Protein AF-A0A6I8LGW5-F1 (afdb_monomer)

Radius of gyration: 15.03 Å; Cα contacts (8 Å, |Δi|>4): 191; chains: 1; bounding box: 36×27×40 Å

Sequence (130 aa):
MSPRIGLLYPTRDCGEDDFAALCRRLDPAIDLGFAYVDWGPGIGRVDELDAAGKTAAVRELGAPSRLTAATEDFAPAPDVVSWACSSCSFTRGLDGAREQADALSALLGVPASSTSLAYLTALARLDLDG

pLDDT: mean 93.93, std 6.02, range [57.16, 98.69]

Nearest PDB structures (foldseek):
  3dtv-assembly5_A  TM=7.486E-01  e=1.106E-04  Bordetella bronchiseptica
  3eis-assembly1_A  TM=6.822E-01  e=1.956E-04  Bordetella bron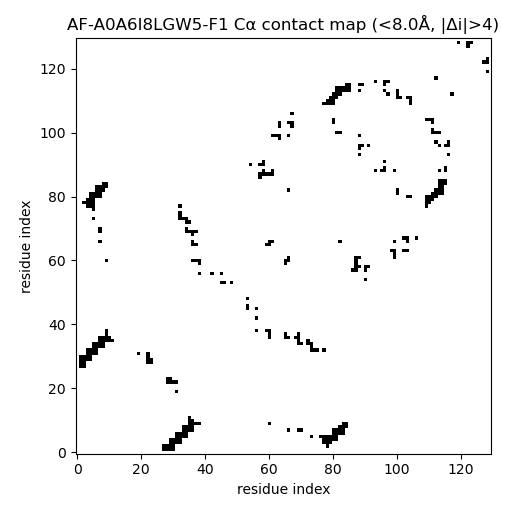chiseptica
  2vlb-assembly2_B  TM=7.354E-01  e=7.401E-04  Bordetella bronchiseptica
  3dtv-assembly5_C-4  TM=6.990E-01  e=5.391E-04  Bordetella bronchiseptica

Organism: NCBI:txid2606593

InterPro domains:
  IPR026286 Maleate isomerase/Arylmalonate decarboxylase [PTHR40267] (67-127)
  IPR053714 Isomerization and Racemization Enzyme Superfamily [G3DSA:3.40.50.12500] (3-129)

Mean predicted aligned error: 3.47 Å

Foldseek 3Di:
DAAEEEEEEADPPPCVVVVQVVQCPDVVRYHYDYFYQDLDPPCPDLVPDDPVSNLVSLLVSLDLVRLLVRLVRDVPQHQEYEYEDPSNQVSVPPVSQVVSQVSNCVNRVHGYHYPNRVVVVVCVVVVNPD

Secondary structure (DSSP, 8-state):
---EEEEEESSTTSSHHHHHHHHHTSSSPPEEEEEE----TT-S-GGGS-HHHHHHHHHHHT-HHHHHHHGGG-SSPPSEEEE--HHHHHTTHHHHHHHHHHHHHHHHSS-EEEHHHHHHHHHHHTT---

Solvent-accessible surface area (backbone atoms only — not comparable to full-atom values): 7242 Å² total; per-residue (Å²): 132,64,59,33,41,27,37,39,32,72,59,85,100,66,66,63,65,59,57,55,55,52,28,65,73,39,89,76,44,43,43,80,41,73,25,59,35,70,76,52,92,89,58,84,54,68,84,80,45,55,77,68,51,38,53,51,52,39,39,52,44,48,30,46,69,45,53,50,59,26,53,75,61,46,77,74,76,50,64,29,39,32,38,65,46,44,68,26,32,59,72,50,41,72,68,41,40,48,49,37,18,50,49,42,18,69,73,70,76,32,60,44,41,29,46,56,58,50,48,53,54,48,33,56,73,65,75,65,66,128

Structure (mmCIF, N/CA/C/O backbone):
data_AF-A0A6I8LGW5-F1
#
_entry.id   AF-A0A6I8LGW5-F1
#
loop_
_atom_site.group_PDB
_atom_site.id
_atom_site.type_symbol
_atom_site.label_atom_id
_atom_site.label_alt_id
_atom_site.label_comp_id
_atom_site.label_asym_id
_atom_site.label_entity_id
_atom_site.label_seq_id
_atom_site.pdbx_PDB_ins_code
_atom_site.Cartn_x
_atom_site.Cartn_y
_atom_site.Cartn_z
_atom_site.occupancy
_atom_site.B_iso_or_equiv
_atom_site.auth_seq_id
_atom_site.auth_comp_id
_atom_site.auth_asym_id
_atom_site.auth_atom_id
_atom_site.pdbx_PDB_model_num
ATOM 1 N N . MET A 1 1 ? -17.754 0.861 17.089 1.00 75.81 1 MET A N 1
ATOM 2 C CA . MET A 1 1 ? -17.489 0.813 15.637 1.00 75.81 1 MET A CA 1
ATOM 3 C C . MET A 1 1 ? -16.343 -0.151 15.426 1.00 75.81 1 MET A C 1
ATOM 5 O O . MET A 1 1 ? -15.447 -0.162 16.264 1.00 75.81 1 MET A O 1
ATOM 9 N N . SER A 1 2 ? -16.418 -0.989 14.395 1.00 89.12 2 SER A N 1
ATOM 10 C CA . SER A 1 2 ? -15.303 -1.858 14.016 1.00 89.12 2 SER A CA 1
ATOM 11 C C . SER A 1 2 ?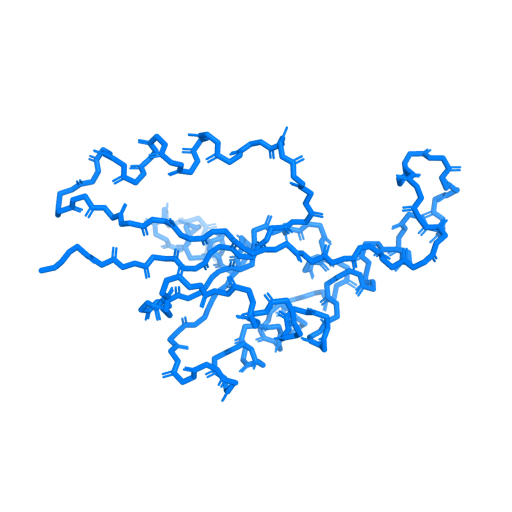 -14.157 -1.012 13.452 1.00 89.12 2 SER A C 1
ATOM 13 O O . SER A 1 2 ? -14.448 -0.063 12.723 1.00 89.12 2 SER A O 1
ATOM 15 N N . PRO A 1 3 ? -12.885 -1.306 13.786 1.00 95.56 3 PRO A N 1
ATOM 16 C CA . PRO A 1 3 ? -11.746 -0.654 13.145 1.00 95.56 3 PRO A CA 1
ATOM 17 C C . PRO A 1 3 ? -11.762 -0.913 11.636 1.00 95.56 3 PRO A C 1
ATOM 19 O O . PRO A 1 3 ? -12.124 -2.016 11.214 1.00 95.56 3 PRO A O 1
ATOM 22 N N . ARG A 1 4 ? -11.338 0.063 10.832 1.00 97.44 4 ARG A N 1
ATOM 23 C CA . ARG A 1 4 ? -11.313 -0.024 9.369 1.00 97.44 4 ARG A CA 1
ATOM 24 C C . ARG A 1 4 ? -9.897 0.038 8.810 1.00 97.44 4 ARG A C 1
ATOM 26 O O . ARG A 1 4 ? -9.171 1.007 9.026 1.00 97.44 4 ARG A O 1
ATOM 33 N N . ILE A 1 5 ? -9.548 -0.954 7.996 1.00 97.81 5 ILE A N 1
ATOM 34 C CA . ILE A 1 5 ? -8.323 -0.960 7.192 1.00 97.81 5 ILE A CA 1
ATOM 35 C C . ILE A 1 5 ? -8.650 -0.478 5.776 1.00 97.81 5 ILE A C 1
ATOM 37 O O . ILE A 1 5 ? -9.531 -1.023 5.108 1.00 97.81 5 ILE A O 1
ATOM 41 N N . GLY A 1 6 ? -7.912 0.524 5.306 1.00 98.12 6 GLY A N 1
ATOM 42 C CA . GLY A 1 6 ? -7.832 0.889 3.896 1.00 98.12 6 GLY A CA 1
ATOM 43 C C . GLY A 1 6 ? -6.740 0.066 3.225 1.00 98.12 6 GLY A C 1
ATOM 44 O O . GLY A 1 6 ? -5.567 0.194 3.565 1.00 98.12 6 GLY A O 1
ATOM 45 N N . LEU A 1 7 ? -7.102 -0.797 2.286 1.00 97.81 7 LEU A N 1
ATOM 46 C CA . LEU A 1 7 ? -6.158 -1.631 1.557 1.00 97.81 7 LEU 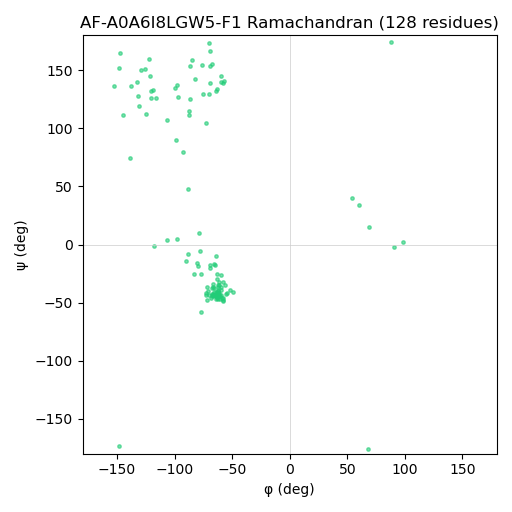A CA 1
ATOM 47 C C . LEU A 1 7 ? -6.007 -1.090 0.136 1.00 97.81 7 LEU A C 1
ATOM 49 O O . LEU A 1 7 ? -6.913 -1.211 -0.688 1.00 97.81 7 LEU A O 1
ATOM 53 N N . LEU A 1 8 ? -4.857 -0.473 -0.139 1.00 98.06 8 LEU A N 1
ATOM 54 C CA . LEU A 1 8 ? -4.462 -0.137 -1.500 1.00 98.06 8 LEU A CA 1
ATOM 55 C C . LEU A 1 8 ? -4.012 -1.419 -2.197 1.00 98.06 8 LEU A C 1
ATOM 57 O O . LEU A 1 8 ? -3.178 -2.155 -1.662 1.00 98.06 8 LEU A O 1
ATOM 61 N N . TYR A 1 9 ? -4.550 -1.675 -3.383 1.00 96.44 9 TYR A N 1
ATOM 62 C CA . TYR A 1 9 ? -4.401 -2.954 -4.065 1.00 96.44 9 TYR A CA 1
ATOM 63 C C . TYR A 1 9 ? -4.003 -2.768 -5.544 1.00 96.44 9 TYR A C 1
ATOM 65 O O . TYR A 1 9 ? -4.483 -1.835 -6.192 1.00 96.44 9 TYR A O 1
ATOM 73 N N . PRO A 1 10 ? -3.099 -3.599 -6.102 1.00 93.81 10 PRO A N 1
ATOM 74 C CA . PRO A 1 10 ? -2.564 -3.378 -7.449 1.00 93.81 10 PRO A CA 1
ATOM 75 C C . PRO A 1 10 ? -3.524 -3.783 -8.576 1.00 93.81 10 PRO A C 1
ATOM 77 O O . PRO A 1 10 ? -3.396 -3.289 -9.691 1.00 93.81 10 PRO A O 1
ATOM 80 N N . THR A 1 11 ? -4.452 -4.711 -8.337 1.00 89.69 11 THR A N 1
ATOM 81 C CA . THR A 1 11 ? -5.316 -5.297 -9.379 1.00 89.69 11 THR A CA 1
ATOM 82 C C . THR A 1 11 ? -6.630 -5.771 -8.787 1.00 89.69 11 THR A C 1
ATOM 84 O O . THR A 1 11 ? -6.596 -6.446 -7.770 1.00 89.69 11 THR A O 1
ATOM 87 N N . ARG A 1 12 ? -7.758 -5.498 -9.443 1.00 90.62 12 ARG A N 1
ATOM 88 C CA . ARG A 1 12 ? -9.075 -5.997 -9.015 1.00 90.62 12 ARG A CA 1
ATOM 89 C C . ARG A 1 12 ? -9.207 -7.511 -9.202 1.00 90.62 12 ARG A C 1
ATOM 91 O O . ARG A 1 12 ? -8.587 -8.073 -10.106 1.00 90.62 12 ARG A O 1
ATOM 98 N N . ASP A 1 13 ? -10.064 -8.115 -8.387 1.00 89.19 13 ASP A N 1
ATOM 99 C CA . ASP A 1 13 ? -10.540 -9.500 -8.488 1.00 89.19 13 ASP A CA 1
ATOM 100 C C . ASP A 1 13 ? -9.406 -10.543 -8.404 1.00 89.19 13 ASP A C 1
ATOM 102 O O . ASP A 1 13 ? -9.432 -11.594 -9.050 1.00 89.19 13 ASP A O 1
ATOM 106 N N . CYS A 1 14 ? -8.376 -10.241 -7.614 1.00 88.19 14 CYS A N 1
ATOM 107 C CA . CYS A 1 14 ? -7.172 -11.039 -7.441 1.00 88.19 14 CYS A CA 1
ATOM 108 C C . CYS A 1 14 ? -6.729 -11.090 -5.964 1.00 88.19 14 CYS A C 1
ATOM 110 O O . CYS A 1 14 ? -5.731 -10.480 -5.579 1.00 88.19 14 CYS A O 1
ATOM 112 N N . GLY A 1 15 ? -7.435 -11.861 -5.130 1.00 90.12 15 GLY A N 1
ATOM 113 C CA . GLY A 1 15 ? -7.020 -12.186 -3.751 1.00 90.12 15 GLY A CA 1
ATOM 114 C C . GLY A 1 15 ? -7.654 -11.344 -2.635 1.00 90.12 15 GLY A C 1
ATOM 115 O O . GLY A 1 15 ? -7.357 -11.561 -1.462 1.00 90.12 15 GLY A O 1
ATOM 116 N N . GLU A 1 16 ? -8.561 -10.422 -2.956 1.00 94.38 16 GLU A N 1
ATOM 117 C CA . GLU A 1 16 ? -9.297 -9.601 -1.982 1.00 94.38 16 GLU A CA 1
ATOM 118 C C . GLU A 1 16 ? -10.064 -10.451 -0.956 1.00 94.38 16 GLU A C 1
ATOM 120 O O . GLU A 1 16 ? -10.140 -10.097 0.227 1.00 94.38 16 GLU A O 1
ATOM 125 N N . ASP A 1 17 ? -10.585 -11.599 -1.392 1.00 95.69 17 ASP A N 1
ATOM 126 C CA . ASP A 1 17 ? -11.348 -12.525 -0.554 1.00 95.69 17 ASP A CA 1
ATOM 127 C C . ASP A 1 17 ? -10.532 -13.078 0.621 1.00 95.69 17 ASP A C 1
ATOM 129 O O . ASP A 1 17 ? -11.093 -13.277 1.703 1.00 95.69 17 ASP A O 1
ATOM 133 N N . ASP A 1 18 ? -9.217 -13.259 0.457 1.00 95.50 18 ASP A N 1
ATOM 134 C CA . ASP A 1 18 ? -8.336 -13.742 1.525 1.00 95.50 18 ASP A CA 1
ATOM 135 C C . ASP A 1 18 ? -8.244 -12.713 2.660 1.00 95.50 18 ASP A C 1
ATOM 137 O O . ASP A 1 18 ? -8.377 -13.056 3.842 1.00 95.50 18 ASP A O 1
ATOM 141 N N . PHE A 1 19 ? -8.099 -11.429 2.314 1.00 95.38 19 PHE A N 1
ATOM 142 C CA . PHE A 1 19 ? -8.088 -10.336 3.290 1.00 95.38 19 PHE A CA 1
ATOM 143 C C . PHE A 1 19 ? -9.444 -10.194 3.981 1.00 95.38 19 PHE A C 1
ATOM 145 O O . PHE A 1 19 ? -9.505 -10.068 5.208 1.00 95.38 19 PHE A O 1
ATOM 152 N N . ALA A 1 20 ? -10.537 -10.261 3.217 1.00 94.75 20 ALA A N 1
ATOM 153 C CA . ALA A 1 20 ? -11.885 -10.173 3.765 1.00 94.75 20 ALA A CA 1
ATOM 154 C C . ALA A 1 20 ? -12.193 -11.351 4.709 1.00 94.75 20 ALA A C 1
ATOM 156 O O . ALA A 1 20 ? -12.792 -11.163 5.772 1.00 94.75 20 ALA A O 1
ATOM 157 N N . ALA A 1 21 ? -11.766 -12.566 4.357 1.00 96.62 21 ALA A N 1
ATOM 158 C CA . ALA A 1 21 ? -11.918 -13.747 5.198 1.00 96.62 21 ALA A CA 1
ATOM 159 C C . ALA A 1 21 ? -11.102 -13.645 6.493 1.00 96.62 21 ALA A C 1
ATOM 161 O O . ALA A 1 21 ? -11.619 -13.997 7.555 1.00 96.62 21 ALA A O 1
ATOM 162 N N . LEU A 1 22 ? -9.867 -13.136 6.431 1.00 95.88 22 LEU A N 1
ATOM 163 C CA . LEU A 1 22 ? -9.037 -12.921 7.616 1.00 95.88 22 LEU A CA 1
ATOM 164 C C . LEU A 1 22 ? -9.658 -11.880 8.558 1.00 95.88 22 LEU A C 1
ATOM 166 O O . LEU A 1 22 ? -9.784 -12.149 9.751 1.00 95.88 22 LEU A O 1
ATOM 170 N N . CYS A 1 23 ? -10.111 -10.738 8.033 1.00 95.94 23 CYS A N 1
ATOM 171 C CA . CYS A 1 23 ? -10.690 -9.660 8.841 1.00 95.94 23 CYS A CA 1
ATOM 172 C C . CYS A 1 23 ? -11.958 -10.094 9.598 1.00 95.94 23 CYS A C 1
ATOM 174 O O . CYS A 1 23 ? -12.154 -9.694 10.745 1.00 95.94 23 CYS A O 1
ATOM 176 N N . ARG A 1 24 ? -12.780 -10.975 9.003 1.00 96.12 24 ARG A N 1
ATOM 177 C CA . ARG A 1 24 ? -13.968 -11.560 9.659 1.00 96.12 24 ARG A CA 1
ATOM 178 C C . ARG A 1 24 ? -13.645 -12.529 10.799 1.00 96.12 24 ARG A C 1
ATOM 180 O O . ARG A 1 24 ? -14.526 -12.820 11.600 1.00 96.12 24 ARG A O 1
ATOM 187 N N . ARG A 1 25 ? -12.426 -13.075 10.851 1.00 96.88 25 ARG A N 1
ATOM 188 C CA . ARG A 1 25 ? -11.997 -14.036 11.886 1.00 96.88 25 ARG A CA 1
ATOM 189 C C . ARG A 1 25 ? -11.412 -13.365 13.131 1.00 96.88 25 ARG A C 1
ATOM 191 O O . ARG A 1 25 ? -11.125 -14.069 14.095 1.00 96.88 25 ARG A O 1
ATOM 198 N N . LEU A 1 26 ? -11.193 -12.052 13.095 1.00 94.81 26 LEU A N 1
ATOM 199 C CA . LEU A 1 26 ? -10.663 -11.277 14.215 1.00 94.81 26 LEU A CA 1
ATOM 200 C C . LEU A 1 26 ? -11.798 -10.823 15.146 1.00 94.81 26 LEU A C 1
ATOM 202 O O . LEU A 1 26 ?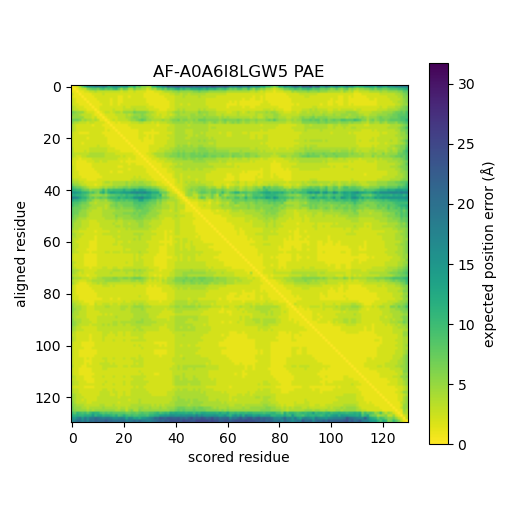 -12.937 -10.683 14.706 1.00 94.81 26 LEU A O 1
ATOM 206 N N . ASP A 1 27 ? -11.479 -10.605 16.425 1.00 93.50 27 ASP A N 1
ATOM 207 C CA . ASP A 1 27 ? -12.404 -10.072 17.434 1.00 93.50 27 ASP A CA 1
ATOM 208 C C . ASP A 1 27 ? -11.800 -8.808 18.088 1.00 93.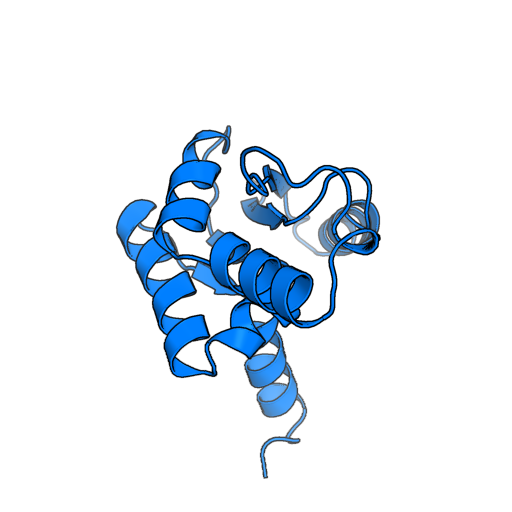50 27 ASP A C 1
ATOM 210 O O . ASP A 1 27 ? -10.768 -8.913 18.760 1.00 93.50 27 ASP A O 1
ATOM 214 N N . PRO A 1 28 ? -12.382 -7.612 17.870 1.00 92.56 28 PRO A N 1
ATOM 215 C CA . PRO A 1 28 ? -13.552 -7.365 17.025 1.00 92.56 28 PRO A CA 1
ATOM 216 C C . PRO A 1 28 ? -13.253 -7.603 15.538 1.00 92.56 28 PRO A C 1
ATOM 218 O O . PRO A 1 28 ? -12.112 -7.474 15.090 1.00 92.56 28 PRO A O 1
ATOM 221 N N . ALA A 1 29 ? -14.300 -7.903 14.763 1.00 95.38 29 ALA A N 1
ATOM 222 C CA . ALA A 1 29 ? -14.187 -7.975 13.310 1.00 95.38 29 ALA A CA 1
ATOM 223 C C . ALA A 1 29 ? -13.723 -6.623 12.752 1.00 95.38 29 ALA A C 1
ATOM 225 O O . ALA A 1 29 ? -14.173 -5.567 13.213 1.00 95.38 29 ALA A O 1
ATOM 226 N N . ILE A 1 30 ? -12.837 -6.672 11.759 1.00 97.12 30 ILE A N 1
ATOM 227 C CA . ILE A 1 30 ? -12.260 -5.492 11.109 1.00 97.12 30 ILE A CA 1
ATOM 228 C C . ILE A 1 30 ? -12.996 -5.229 9.793 1.00 97.12 30 ILE A C 1
ATOM 230 O O . ILE A 1 30 ? -13.208 -6.148 8.998 1.00 97.12 30 ILE A O 1
ATOM 234 N N . ASP A 1 31 ? -13.352 -3.972 9.545 1.00 96.88 31 ASP A N 1
ATOM 235 C CA . ASP A 1 31 ? -13.916 -3.540 8.271 1.00 96.88 31 ASP A CA 1
ATOM 236 C C . ASP A 1 31 ? -12.800 -3.296 7.250 1.00 96.88 31 ASP A C 1
ATOM 238 O O . ASP A 1 31 ? -11.742 -2.754 7.572 1.00 96.88 31 ASP A O 1
ATOM 242 N N . LEU A 1 32 ? -13.048 -3.646 5.989 1.00 96.31 32 LEU A N 1
ATOM 243 C CA . LEU A 1 32 ? -12.076 -3.488 4.909 1.00 96.31 32 LEU A CA 1
ATOM 244 C C . LEU A 1 32 ? -12.627 -2.545 3.835 1.00 96.31 32 LEU A C 1
ATOM 246 O O . LEU A 1 32 ? -13.785 -2.654 3.423 1.00 96.31 32 LEU A O 1
ATOM 250 N N . GLY A 1 33 ? -11.806 -1.593 3.400 1.00 96.50 33 GLY A N 1
ATOM 251 C CA . GLY A 1 33 ? -12.062 -0.748 2.238 1.00 96.50 33 GLY A CA 1
ATOM 252 C C . GLY A 1 33 ? -10.948 -0.929 1.224 1.00 96.50 33 GLY A C 1
ATOM 253 O O . GLY A 1 33 ? -9.788 -0.767 1.581 1.00 96.50 33 GLY A O 1
ATOM 254 N N . PHE A 1 34 ? -11.288 -1.254 -0.019 1.00 97.00 34 PHE A N 1
ATOM 255 C CA . PHE A 1 34 ? -10.306 -1.378 -1.092 1.00 97.00 34 PHE A CA 1
ATOM 256 C C . PHE A 1 34 ? -10.260 -0.106 -1.925 1.00 97.00 34 PHE A C 1
ATOM 258 O O . PHE A 1 34 ? -11.304 0.422 -2.306 1.00 97.00 34 PHE A O 1
ATOM 265 N N . ALA A 1 35 ? -9.050 0.317 -2.262 1.00 97.31 35 ALA A N 1
ATOM 266 C CA . ALA A 1 35 ? -8.792 1.275 -3.323 1.00 97.31 35 ALA A CA 1
ATOM 267 C C . ALA A 1 35 ? -7.714 0.703 -4.247 1.00 97.31 35 ALA A C 1
ATOM 269 O O . ALA A 1 35 ? -6.874 -0.090 -3.818 1.00 97.31 35 ALA A O 1
ATOM 270 N N . TYR A 1 36 ? -7.759 1.061 -5.526 1.00 96.44 36 TYR A N 1
ATOM 271 C CA . TYR A 1 36 ? -6.966 0.386 -6.549 1.00 96.44 36 TYR A CA 1
ATOM 272 C C . TYR A 1 36 ? -6.035 1.369 -7.228 1.00 96.44 36 TYR A C 1
ATOM 274 O O . TYR A 1 36 ? -6.452 2.449 -7.638 1.00 96.44 36 TYR A O 1
ATOM 282 N N . VAL A 1 37 ? -4.772 0.982 -7.356 1.00 95.56 37 VAL A N 1
ATOM 283 C CA . VAL A 1 37 ? -3.775 1.823 -8.013 1.00 95.56 37 VAL A CA 1
ATOM 284 C C . VAL A 1 37 ? -3.815 1.549 -9.508 1.00 95.56 37 VAL A C 1
ATOM 286 O O . VAL A 1 37 ? -3.687 0.405 -9.940 1.00 95.56 37 VAL A O 1
ATOM 289 N N . ASP A 1 38 ? -3.996 2.601 -10.302 1.00 91.44 38 ASP A N 1
ATOM 290 C CA . ASP A 1 38 ? -4.022 2.479 -11.755 1.00 91.44 38 ASP A CA 1
ATOM 291 C C . ASP A 1 38 ? -2.618 2.153 -12.304 1.00 91.44 38 ASP A C 1
ATOM 293 O O . ASP A 1 38 ? -1.621 2.832 -12.014 1.00 91.44 38 ASP A O 1
ATOM 297 N N . TRP A 1 39 ? -2.546 1.118 -13.146 1.00 90.62 39 TRP A N 1
ATOM 298 C CA . TRP A 1 39 ? -1.348 0.765 -13.915 1.00 90.62 39 TRP A CA 1
ATOM 299 C C . TRP A 1 39 ? -0.980 1.841 -14.940 1.00 90.62 39 TRP A C 1
ATOM 301 O O . TRP A 1 39 ? 0.186 1.951 -15.336 1.00 90.62 39 TRP A O 1
ATOM 311 N N . GLY A 1 40 ? -1.920 2.722 -15.265 1.00 84.94 40 GLY A N 1
ATOM 312 C CA . GLY A 1 40 ? -1.736 3.859 -16.141 1.00 84.94 40 GLY A CA 1
ATOM 313 C C . GLY A 1 40 ? -1.975 3.511 -17.610 1.00 84.94 40 GLY A C 1
ATOM 314 O O . GLY A 1 40 ? -2.187 2.352 -17.983 1.00 84.94 40 GLY A O 1
ATOM 315 N N . PRO A 1 41 ? -1.942 4.532 -18.480 1.00 79.50 41 PRO A N 1
ATOM 316 C CA . PRO A 1 41 ? -2.299 4.373 -19.878 1.00 79.50 41 PRO A CA 1
ATOM 317 C C . PRO A 1 41 ? -1.328 3.424 -20.589 1.00 79.50 41 PRO A C 1
ATOM 319 O O . PRO A 1 41 ? -0.111 3.574 -20.504 1.00 79.50 41 PRO A O 1
ATOM 322 N N . GLY A 1 42 ? -1.881 2.464 -21.332 1.00 76.81 42 GLY A N 1
ATOM 323 C CA . GLY A 1 42 ? -1.110 1.563 -22.193 1.00 76.81 42 GLY A CA 1
ATOM 324 C C . GLY A 1 42 ? -0.633 0.268 -21.535 1.00 76.81 42 GLY A C 1
ATOM 325 O O . GLY A 1 42 ? -0.065 -0.570 -22.231 1.00 76.81 42 GLY A O 1
ATOM 326 N N . ILE A 1 43 ? -0.899 0.055 -20.243 1.00 84.50 43 ILE A N 1
ATOM 327 C CA . ILE A 1 43 ? -0.656 -1.235 -19.588 1.00 84.50 43 ILE A CA 1
ATOM 328 C C . ILE A 1 43 ? -1.976 -2.010 -19.523 1.00 84.50 43 ILE A C 1
ATOM 330 O O . ILE A 1 43 ? -2.742 -1.879 -18.576 1.00 84.50 43 ILE A O 1
ATOM 334 N N . GLY A 1 44 ? -2.256 -2.804 -20.562 1.00 77.62 44 GLY A N 1
ATOM 335 C CA . GLY A 1 44 ? -3.422 -3.696 -20.591 1.00 77.62 44 GLY A CA 1
ATOM 336 C C . GLY A 1 44 ? -3.198 -4.946 -19.741 1.00 77.62 44 GLY A C 1
ATOM 337 O O . GLY A 1 44 ? -3.927 -5.207 -18.786 1.00 77.62 44 GLY A O 1
ATOM 338 N N . ARG A 1 45 ? -2.143 -5.705 -20.057 1.00 81.88 45 ARG A N 1
ATOM 339 C CA . ARG A 1 45 ? -1.677 -6.831 -19.243 1.00 81.88 45 ARG A CA 1
ATOM 340 C C . ARG A 1 45 ? -0.177 -6.731 -19.025 1.00 81.88 45 ARG A C 1
ATOM 342 O O . ARG A 1 45 ? 0.597 -6.678 -19.975 1.00 81.88 45 ARG A O 1
ATOM 349 N N . VAL A 1 46 ? 0.244 -6.800 -17.767 1.00 85.69 46 VAL A N 1
ATOM 350 C CA . VAL A 1 46 ? 1.671 -6.808 -17.401 1.00 85.69 46 VAL A CA 1
ATOM 351 C C . VAL A 1 46 ? 2.404 -7.979 -18.059 1.00 85.69 46 VAL A C 1
ATOM 353 O O . VAL A 1 46 ? 3.568 -7.851 -18.426 1.00 85.69 46 VAL A O 1
ATOM 356 N N . ASP A 1 47 ? 1.722 -9.107 -18.267 1.00 86.06 47 ASP A N 1
ATOM 357 C CA . ASP A 1 47 ? 2.312 -10.305 -18.868 1.00 86.06 47 ASP A CA 1
ATOM 358 C C . ASP A 1 47 ? 2.795 -10.112 -20.309 1.00 86.06 47 ASP A C 1
ATOM 360 O O . ASP A 1 47 ? 3.712 -10.825 -20.719 1.00 86.06 47 ASP A O 1
ATOM 364 N N . GLU A 1 48 ? 2.216 -9.149 -21.033 1.00 89.69 48 GLU A N 1
ATOM 365 C CA . GLU A 1 48 ? 2.520 -8.835 -22.437 1.00 89.69 48 GLU A CA 1
ATOM 366 C C . GLU A 1 48 ? 3.785 -7.981 -22.601 1.00 89.69 48 GLU A C 1
ATOM 368 O O . GLU A 1 48 ? 4.330 -7.886 -23.700 1.00 89.69 48 GLU A O 1
ATOM 373 N N . LEU A 1 49 ? 4.268 -7.366 -21.520 1.00 91.56 49 LEU A N 1
ATOM 374 C CA . LEU A 1 49 ? 5.487 -6.563 -21.529 1.00 91.56 49 LEU A CA 1
ATOM 375 C C . LEU A 1 49 ? 6.731 -7.460 -21.554 1.00 91.56 49 LEU A C 1
ATOM 377 O O . LEU A 1 49 ? 6.724 -8.581 -21.041 1.00 91.56 49 LEU A O 1
ATOM 381 N N . ASP A 1 50 ? 7.844 -6.945 -22.074 1.00 94.88 50 ASP A N 1
ATOM 382 C CA . ASP A 1 50 ? 9.147 -7.577 -21.860 1.00 94.88 50 ASP A CA 1
ATOM 383 C C . ASP A 1 50 ? 9.616 -7.420 -20.396 1.00 94.88 50 ASP A C 1
ATOM 385 O O . ASP A 1 50 ? 8.990 -6.743 -19.577 1.00 94.88 50 ASP A O 1
ATOM 389 N N . ALA A 1 51 ? 10.727 -8.061 -20.027 1.00 93.12 51 ALA A N 1
ATOM 390 C CA . ALA A 1 51 ? 11.212 -8.047 -18.644 1.00 93.12 51 ALA A CA 1
ATOM 391 C C . ALA A 1 51 ? 11.523 -6.630 -18.115 1.00 93.12 51 ALA A C 1
ATOM 393 O O . ALA A 1 51 ? 11.266 -6.331 -16.941 1.00 93.12 51 ALA A O 1
ATOM 394 N N . ALA A 1 52 ? 12.050 -5.751 -18.971 1.00 93.06 52 ALA A N 1
ATOM 395 C CA . ALA A 1 52 ? 12.348 -4.372 -18.604 1.00 93.06 52 ALA A CA 1
ATOM 396 C C . ALA A 1 52 ? 11.050 -3.578 -18.392 1.00 93.06 52 ALA A C 1
ATOM 398 O O . ALA A 1 52 ? 10.908 -2.885 -17.383 1.00 93.06 52 ALA A O 1
ATOM 399 N N . GLY A 1 53 ? 10.074 -3.759 -19.282 1.00 93.69 53 GLY A N 1
ATOM 400 C CA . GLY A 1 53 ? 8.742 -3.175 -19.203 1.00 93.69 53 GLY A CA 1
ATOM 401 C C . GLY A 1 53 ? 7.984 -3.615 -17.954 1.00 93.69 53 GLY A C 1
ATOM 402 O O . GLY A 1 53 ? 7.444 -2.762 -17.254 1.00 93.69 53 GLY A O 1
ATOM 403 N N . LYS A 1 54 ? 8.011 -4.907 -17.596 1.00 93.88 54 LYS A N 1
ATOM 404 C CA . LYS A 1 54 ? 7.403 -5.408 -16.345 1.00 93.88 54 LYS A CA 1
ATOM 405 C C . LYS A 1 54 ? 8.012 -4.739 -15.121 1.00 93.88 54 LYS A C 1
ATOM 407 O O . LYS A 1 54 ? 7.289 -4.280 -14.241 1.00 93.88 54 LYS A O 1
ATOM 412 N N . THR A 1 55 ? 9.340 -4.647 -15.083 1.00 93.38 55 THR A N 1
ATOM 413 C CA . THR A 1 55 ? 10.059 -4.019 -13.968 1.00 93.38 55 THR A CA 1
ATOM 414 C C . THR A 1 55 ? 9.707 -2.537 -13.850 1.00 93.38 55 THR A C 1
ATOM 416 O O . THR A 1 55 ? 9.415 -2.062 -12.753 1.00 93.38 55 THR A O 1
ATOM 419 N N . ALA A 1 56 ? 9.687 -1.812 -14.972 1.00 93.19 56 ALA A N 1
ATOM 420 C CA . ALA A 1 56 ? 9.315 -0.403 -15.005 1.00 93.19 56 ALA A CA 1
ATOM 421 C C . ALA A 1 56 ? 7.859 -0.189 -14.570 1.00 93.19 56 ALA A C 1
ATOM 423 O O . ALA A 1 56 ? 7.606 0.662 -13.721 1.00 93.19 56 ALA A O 1
ATOM 424 N N . ALA A 1 57 ? 6.926 -0.997 -15.082 1.00 94.75 57 ALA A N 1
ATOM 425 C CA . ALA A 1 57 ? 5.509 -0.919 -14.743 1.00 94.75 57 ALA A CA 1
ATOM 426 C C . ALA A 1 57 ? 5.260 -1.185 -13.251 1.00 94.75 57 ALA A C 1
ATOM 428 O O . ALA A 1 57 ? 4.579 -0.401 -12.600 1.00 94.75 57 ALA A O 1
ATOM 429 N N . VAL A 1 58 ? 5.864 -2.235 -12.683 1.00 94.88 58 VAL A N 1
ATOM 430 C CA . VAL A 1 58 ? 5.760 -2.556 -11.246 1.00 94.88 58 VAL A CA 1
ATOM 431 C C . VAL A 1 58 ? 6.372 -1.450 -10.385 1.00 94.88 58 VAL A C 1
ATOM 433 O O . VAL A 1 58 ? 5.783 -1.031 -9.388 1.00 94.88 58 VAL A O 1
ATOM 436 N N . ARG A 1 59 ? 7.546 -0.936 -10.770 1.00 95.25 59 ARG A N 1
ATOM 437 C CA . ARG A 1 59 ? 8.190 0.156 -10.032 1.00 95.25 59 ARG A CA 1
ATOM 438 C C . ARG A 1 59 ? 7.324 1.407 -10.026 1.00 95.25 59 ARG A C 1
ATOM 440 O O . ARG A 1 59 ? 7.200 2.059 -8.989 1.00 95.25 59 ARG A O 1
ATOM 447 N N . GLU A 1 60 ? 6.752 1.739 -11.173 1.00 95.44 60 GLU A N 1
ATOM 448 C CA . GLU A 1 60 ? 5.917 2.915 -11.367 1.00 95.44 60 GLU A CA 1
ATOM 449 C C . GLU A 1 60 ? 4.559 2.788 -10.664 1.00 95.44 60 GLU A C 1
ATOM 451 O O . GLU A 1 60 ? 4.138 3.739 -10.013 1.00 95.44 60 GLU A O 1
ATOM 456 N N . LEU A 1 61 ? 3.923 1.611 -10.683 1.00 96.00 61 LEU A N 1
ATOM 457 C CA . LEU A 1 61 ? 2.696 1.343 -9.922 1.00 96.00 61 LEU A CA 1
ATOM 458 C C . LEU A 1 61 ? 2.886 1.651 -8.429 1.00 96.00 61 LEU A C 1
ATOM 460 O O . LEU A 1 61 ? 2.037 2.271 -7.801 1.00 96.00 61 LEU A O 1
ATOM 464 N N . GLY A 1 62 ? 4.040 1.274 -7.875 1.00 96.75 62 GLY A N 1
ATOM 465 C CA . GLY A 1 62 ? 4.415 1.581 -6.497 1.00 96.75 62 GLY A CA 1
ATOM 466 C C . GLY A 1 62 ? 4.920 3.007 -6.256 1.00 96.75 62 GLY A C 1
ATOM 467 O O . GLY A 1 62 ? 5.507 3.249 -5.203 1.00 96.75 62 GLY A O 1
ATOM 468 N N . ALA A 1 63 ? 4.821 3.945 -7.199 1.00 97.06 63 ALA A N 1
ATOM 469 C CA . ALA A 1 63 ? 5.262 5.316 -6.947 1.00 97.06 63 ALA A CA 1
ATOM 470 C C . ALA A 1 63 ? 4.417 5.961 -5.834 1.00 97.06 63 ALA A C 1
ATOM 472 O O . ALA A 1 63 ? 3.190 5.878 -5.914 1.00 97.06 63 ALA A O 1
ATOM 473 N N . PRO A 1 64 ? 5.028 6.640 -4.836 1.00 97.75 64 PRO A N 1
ATOM 474 C CA . PRO A 1 64 ? 4.282 7.286 -3.756 1.00 97.75 64 PRO A CA 1
ATOM 475 C C . PRO A 1 64 ? 3.132 8.161 -4.258 1.00 97.75 64 PRO A C 1
ATOM 477 O O . PRO A 1 64 ? 2.032 8.057 -3.736 1.00 97.75 64 PRO A O 1
ATOM 480 N N . SER A 1 65 ? 3.351 8.916 -5.341 1.00 96.75 65 SER A N 1
ATOM 481 C CA . SER A 1 65 ? 2.329 9.747 -5.989 1.00 96.75 65 SER A CA 1
ATOM 482 C C . SER A 1 65 ? 1.111 8.963 -6.493 1.00 96.75 65 SER A C 1
ATOM 484 O O . SER A 1 65 ? -0.018 9.437 -6.366 1.00 96.75 65 SER A O 1
ATOM 486 N N . ARG A 1 66 ? 1.310 7.759 -7.046 1.00 96.88 66 ARG A N 1
ATOM 487 C CA . ARG A 1 66 ? 0.210 6.890 -7.488 1.00 96.88 66 ARG A CA 1
ATOM 488 C C . ARG A 1 66 ? -0.533 6.280 -6.312 1.00 96.88 66 ARG A C 1
ATOM 490 O O . ARG A 1 66 ? -1.759 6.245 -6.329 1.00 96.88 66 ARG A O 1
ATOM 497 N N . LEU A 1 67 ? 0.205 5.848 -5.287 1.00 98.00 67 LEU A N 1
ATOM 498 C CA . LEU A 1 67 ? -0.396 5.318 -4.065 1.00 98.00 67 LEU A CA 1
ATOM 499 C C . LEU A 1 67 ? -1.275 6.377 -3.399 1.00 98.00 67 LEU A C 1
ATOM 501 O O . LEU A 1 67 ? -2.418 6.090 -3.065 1.00 98.00 67 LEU A O 1
ATOM 505 N N . THR A 1 68 ? -0.768 7.605 -3.267 1.00 98.00 68 THR A N 1
ATOM 506 C CA . THR A 1 68 ? -1.501 8.729 -2.677 1.00 98.00 68 THR A CA 1
ATOM 507 C C . THR A 1 68 ? -2.735 9.110 -3.490 1.00 98.00 68 THR A C 1
ATOM 509 O O . THR A 1 68 ? -3.790 9.317 -2.901 1.00 98.00 68 THR A O 1
ATOM 512 N N . ALA A 1 69 ? -2.644 9.143 -4.825 1.00 97.06 69 ALA A N 1
ATOM 513 C CA . ALA A 1 69 ? -3.787 9.470 -5.681 1.00 97.06 69 ALA A CA 1
ATOM 514 C C . ALA A 1 69 ? -4.925 8.447 -5.541 1.00 97.06 69 ALA A C 1
ATOM 516 O O . ALA A 1 69 ? -6.087 8.819 -5.432 1.00 97.06 69 ALA A O 1
ATOM 517 N N . ALA A 1 70 ? -4.594 7.156 -5.451 1.00 97.12 70 ALA A N 1
ATOM 518 C CA . ALA A 1 70 ? -5.593 6.104 -5.277 1.00 97.12 70 ALA A CA 1
ATOM 519 C C . ALA A 1 70 ? -6.336 6.179 -3.928 1.00 97.12 70 ALA A C 1
ATOM 521 O O . ALA A 1 70 ? -7.395 5.578 -3.785 1.00 97.12 70 ALA A O 1
ATOM 522 N N . THR A 1 71 ? -5.823 6.911 -2.932 1.00 96.88 71 THR A N 1
ATOM 523 C CA . THR A 1 71 ? -6.498 7.027 -1.627 1.00 96.88 71 THR A CA 1
ATOM 524 C C . THR A 1 71 ? -7.799 7.831 -1.670 1.00 96.88 71 THR A C 1
ATOM 526 O O . THR A 1 71 ? -8.613 7.691 -0.758 1.00 96.88 71 THR A O 1
ATOM 529 N N . GLU A 1 72 ? -8.026 8.624 -2.724 1.00 94.44 72 GLU A N 1
ATOM 530 C CA . GLU A 1 72 ? -9.261 9.399 -2.919 1.00 94.44 72 GLU A CA 1
ATOM 531 C C . GLU A 1 72 ? -10.511 8.504 -2.990 1.00 94.44 72 GLU A C 1
ATOM 533 O O . GLU A 1 72 ? -11.600 8.925 -2.600 1.00 94.44 72 GLU A O 1
ATOM 538 N N . ASP A 1 73 ? -10.342 7.244 -3.402 1.00 94.31 73 ASP A N 1
ATOM 539 C CA . ASP A 1 73 ? -11.423 6.263 -3.523 1.00 94.31 73 ASP A CA 1
ATOM 540 C C . ASP A 1 73 ? -11.851 5.651 -2.174 1.00 94.31 73 ASP A C 1
ATOM 542 O O . ASP A 1 73 ? -12.817 4.881 -2.110 1.00 94.31 73 ASP A O 1
ATOM 546 N N . PHE A 1 74 ? -11.166 5.964 -1.067 1.00 96.00 74 PHE A N 1
ATOM 547 C CA . PHE A 1 74 ? -11.566 5.459 0.243 1.00 96.00 74 PHE A CA 1
ATOM 548 C C . PHE A 1 74 ? -12.829 6.152 0.765 1.00 96.00 74 PHE A C 1
ATOM 550 O O . PHE A 1 74 ? -12.794 7.254 1.311 1.00 96.00 74 PHE A O 1
ATOM 557 N N . ALA A 1 75 ? -13.949 5.433 0.703 1.00 91.06 75 ALA A N 1
ATOM 558 C CA . ALA A 1 75 ? -15.201 5.825 1.338 1.00 91.06 75 ALA A CA 1
ATOM 559 C C . ALA A 1 75 ? -15.799 4.656 2.152 1.00 91.06 75 ALA A C 1
ATOM 561 O O . ALA A 1 75 ? -16.120 3.613 1.575 1.00 91.06 75 ALA A O 1
ATOM 562 N N . PRO A 1 76 ? -15.981 4.787 3.485 1.00 93.25 76 PRO A N 1
ATOM 563 C CA . PRO A 1 76 ? -15.478 5.854 4.361 1.00 93.25 76 PRO A CA 1
ATOM 564 C C . PRO A 1 76 ? -13.949 5.807 4.543 1.00 93.25 76 PRO A C 1
ATOM 566 O O . PRO A 1 76 ? -13.315 4.792 4.233 1.00 93.25 76 PRO A O 1
ATOM 569 N N . ALA A 1 77 ? -13.390 6.894 5.090 1.00 94.56 77 ALA A N 1
ATOM 570 C CA . ALA A 1 77 ? -11.971 7.008 5.424 1.00 94.56 77 ALA A CA 1
ATOM 571 C C . ALA A 1 77 ? -11.519 5.885 6.385 1.00 94.56 77 ALA A C 1
ATOM 573 O O . ALA A 1 77 ? -12.288 5.507 7.276 1.00 94.56 77 ALA A O 1
ATOM 574 N N . PRO A 1 78 ? -10.310 5.327 6.201 1.00 97.88 78 PRO A N 1
ATOM 575 C CA . PRO A 1 78 ? -9.810 4.242 7.035 1.00 97.88 78 PRO A CA 1
ATOM 576 C C . PRO A 1 78 ? -9.15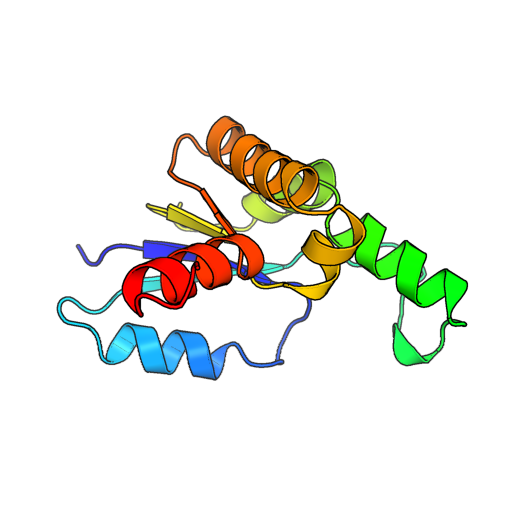0 4.749 8.325 1.00 97.88 78 PRO A C 1
ATOM 578 O O . PRO A 1 78 ? -8.672 5.879 8.378 1.00 97.88 78 PRO A O 1
ATOM 581 N N . ASP A 1 79 ? -9.051 3.881 9.334 1.00 98.06 79 ASP A N 1
ATOM 582 C CA . ASP A 1 79 ? -8.301 4.158 10.570 1.00 98.06 79 ASP A CA 1
ATOM 583 C C . ASP A 1 79 ? -6.799 3.876 10.409 1.00 98.06 79 ASP A C 1
ATOM 585 O O . ASP A 1 79 ? -5.973 4.440 11.124 1.00 98.06 79 ASP A O 1
ATOM 589 N N . VAL A 1 80 ? -6.445 2.981 9.481 1.00 98.12 80 VAL A N 1
ATOM 590 C CA . VAL A 1 80 ? -5.072 2.657 9.061 1.00 98.12 80 VAL A CA 1
ATOM 591 C C . VAL A 1 80 ? -5.064 2.267 7.585 1.00 98.12 80 VAL A C 1
ATOM 593 O O . VAL A 1 80 ? -6.046 1.719 7.082 1.00 98.12 80 VAL A O 1
ATOM 596 N N . VAL A 1 81 ? -3.949 2.482 6.887 1.00 98.44 81 VAL A N 1
ATOM 597 C CA . VAL A 1 81 ? -3.808 2.133 5.463 1.00 98.44 81 VAL A CA 1
ATOM 598 C C . VAL A 1 81 ? -2.659 1.152 5.225 1.00 98.44 81 VAL A C 1
ATOM 600 O O . VAL A 1 81 ? -1.628 1.203 5.892 1.00 98.44 81 VAL A O 1
ATOM 603 N N . SER A 1 82 ? -2.807 0.242 4.265 1.00 98.06 82 SER A N 1
ATOM 604 C CA . SER A 1 82 ? -1.730 -0.660 3.854 1.00 98.06 82 SER A CA 1
ATOM 605 C C . SER A 1 82 ? -1.658 -0.807 2.339 1.00 98.06 82 SER A C 1
ATOM 607 O O . SER A 1 82 ? -2.679 -0.972 1.674 1.00 98.06 82 SER A O 1
ATOM 609 N N . TRP A 1 83 ? -0.440 -0.770 1.796 1.00 98.31 83 TRP A N 1
ATOM 610 C CA . TRP A 1 83 ? -0.162 -1.111 0.402 1.00 98.31 83 TRP A CA 1
ATOM 611 C C . TRP A 1 83 ? 0.083 -2.615 0.239 1.00 98.31 83 TRP A C 1
ATOM 613 O O . TRP A 1 83 ? 1.102 -3.152 0.688 1.00 98.31 83 TRP A O 1
ATOM 623 N N . ALA A 1 84 ? -0.842 -3.300 -0.429 1.00 96.94 84 ALA A N 1
ATOM 624 C CA . ALA A 1 84 ? -0.869 -4.753 -0.552 1.00 96.94 84 ALA A CA 1
ATOM 625 C C . ALA A 1 84 ? -0.072 -5.284 -1.757 1.00 96.94 84 ALA A C 1
ATOM 627 O O . ALA A 1 84 ? -0.560 -6.103 -2.535 1.00 96.94 84 ALA A O 1
ATOM 628 N N . CYS A 1 85 ? 1.161 -4.811 -1.950 1.00 95.69 85 CYS A N 1
ATOM 629 C CA . CYS A 1 85 ? 2.018 -5.312 -3.022 1.00 95.69 85 CYS A CA 1
ATOM 630 C C . CYS A 1 85 ? 3.492 -5.359 -2.609 1.00 95.69 85 CYS A C 1
ATOM 632 O O . CYS A 1 85 ? 4.149 -4.327 -2.465 1.00 95.69 85 CYS A O 1
ATOM 634 N N . SER A 1 86 ? 4.041 -6.570 -2.471 1.00 91.88 86 SER A N 1
ATOM 635 C CA . SER A 1 86 ? 5.458 -6.768 -2.143 1.00 91.88 86 SER A CA 1
ATOM 636 C C . SER A 1 86 ? 6.385 -6.445 -3.317 1.00 91.88 86 SER A C 1
ATOM 638 O O . SER A 1 86 ? 7.380 -5.748 -3.132 1.00 91.88 86 SER A O 1
ATOM 640 N N . SER A 1 87 ? 6.047 -6.8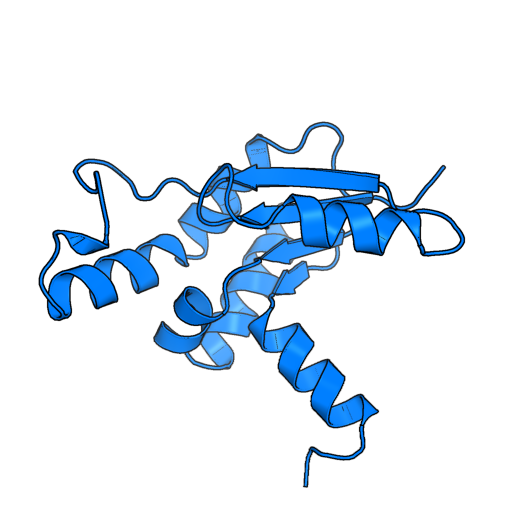74 -4.539 1.00 93.31 87 SER A N 1
ATOM 641 C CA . SER A 1 87 ? 6.889 -6.667 -5.728 1.00 93.31 87 SER A CA 1
ATOM 642 C C . SER A 1 87 ? 7.139 -5.184 -6.015 1.00 93.31 87 SER A C 1
ATOM 644 O O . SER A 1 87 ? 8.282 -4.790 -6.246 1.00 93.31 87 SER A O 1
ATOM 646 N N . CYS A 1 88 ? 6.106 -4.344 -5.911 1.00 94.50 88 CYS A N 1
ATOM 647 C CA . CYS A 1 88 ? 6.223 -2.895 -6.075 1.00 94.50 88 CYS A CA 1
ATOM 648 C C . CYS A 1 88 ? 7.215 -2.282 -5.079 1.00 94.50 88 CYS A C 1
ATOM 650 O O . CYS A 1 88 ? 8.102 -1.528 -5.478 1.00 94.50 88 CYS A O 1
ATOM 652 N N . SER A 1 89 ? 7.111 -2.626 -3.795 1.00 94.06 89 SER A N 1
ATOM 653 C CA . SER A 1 89 ? 8.044 -2.141 -2.772 1.00 94.06 89 SER A CA 1
ATOM 654 C C . SER A 1 89 ? 9.459 -2.711 -2.952 1.00 94.06 89 SER A C 1
ATOM 656 O O . SER A 1 89 ? 10.434 -1.982 -2.794 1.00 94.06 89 SER A O 1
ATOM 658 N N . PHE A 1 90 ? 9.608 -3.977 -3.355 1.00 93.31 90 PHE A N 1
ATOM 659 C CA . PHE A 1 90 ? 10.921 -4.600 -3.562 1.00 93.31 90 PHE A CA 1
ATOM 660 C C . PHE A 1 90 ? 11.741 -3.923 -4.662 1.00 93.31 90 PHE A C 1
ATOM 662 O O . PHE A 1 90 ? 12.950 -3.768 -4.498 1.00 93.31 90 PHE A O 1
ATOM 669 N N . THR A 1 91 ? 11.107 -3.422 -5.730 1.00 94.56 91 THR A N 1
ATOM 670 C CA . THR A 1 91 ? 11.816 -2.637 -6.766 1.00 94.56 91 THR A CA 1
ATOM 671 C C . THR A 1 91 ? 12.406 -1.312 -6.257 1.00 94.56 91 THR A C 1
ATOM 673 O O . THR A 1 91 ? 13.168 -0.662 -6.978 1.00 94.56 91 THR A O 1
ATOM 676 N N . ARG A 1 92 ? 12.060 -0.892 -5.032 1.00 93.62 92 ARG A N 1
ATOM 677 C CA . ARG A 1 92 ? 12.499 0.362 -4.399 1.00 93.62 92 ARG A CA 1
ATOM 678 C C . ARG A 1 92 ? 13.324 0.146 -3.120 1.00 93.62 92 ARG A C 1
ATOM 680 O O . ARG A 1 92 ? 13.797 1.120 -2.542 1.00 93.62 92 ARG A O 1
ATOM 687 N N . GLY A 1 93 ? 13.531 -1.103 -2.698 1.00 95.19 93 GLY A N 1
ATOM 688 C CA . GLY A 1 93 ? 14.234 -1.436 -1.456 1.00 95.19 93 GLY A CA 1
ATOM 689 C C . GLY A 1 93 ? 13.472 -1.033 -0.185 1.00 95.19 93 GLY A C 1
ATOM 690 O O . GLY A 1 93 ? 12.340 -0.554 -0.238 1.00 95.19 93 GLY A O 1
ATOM 691 N N . LEU A 1 94 ? 14.100 -1.240 0.979 1.00 96.00 94 LEU A N 1
ATOM 692 C CA . LEU A 1 94 ? 13.484 -0.958 2.283 1.00 96.00 94 LEU A CA 1
ATOM 693 C C . LEU A 1 94 ? 13.148 0.526 2.463 1.00 96.00 94 LEU A C 1
ATOM 695 O O . LEU A 1 94 ? 12.050 0.852 2.909 1.00 96.00 94 LEU A O 1
ATOM 699 N N . ASP A 1 95 ? 14.063 1.418 2.090 1.00 97.25 95 ASP A N 1
ATOM 700 C CA . ASP A 1 95 ? 13.836 2.858 2.230 1.00 97.25 95 ASP A CA 1
ATOM 701 C C . ASP A 1 95 ? 12.701 3.335 1.322 1.00 97.25 95 ASP A C 1
ATOM 703 O O . ASP A 1 95 ? 11.862 4.111 1.760 1.00 97.25 95 ASP A O 1
ATOM 707 N N . GLY A 1 96 ? 12.582 2.787 0.109 1.00 97.00 96 GLY A N 1
ATOM 708 C CA . GLY A 1 96 ? 11.440 3.066 -0.758 1.00 97.00 96 GLY A CA 1
ATOM 709 C C . GLY A 1 96 ? 10.116 2.511 -0.222 1.00 97.00 96 GLY A C 1
ATOM 710 O O . GLY A 1 96 ? 9.075 3.139 -0.392 1.00 97.00 96 GLY A O 1
ATOM 711 N N . ALA A 1 97 ? 10.133 1.363 0.461 1.00 97.81 97 ALA A N 1
ATOM 712 C CA . ALA A 1 97 ? 8.946 0.836 1.137 1.00 97.81 97 ALA A CA 1
ATOM 713 C C . ALA A 1 97 ? 8.504 1.726 2.313 1.00 97.81 97 ALA A C 1
ATOM 715 O O . ALA A 1 97 ? 7.305 1.883 2.545 1.00 97.81 97 ALA A O 1
ATOM 716 N N . ARG A 1 98 ? 9.463 2.315 3.040 1.00 98.31 98 ARG A N 1
ATOM 717 C CA . ARG A 1 98 ? 9.201 3.312 4.089 1.00 98.31 98 ARG A CA 1
ATOM 718 C C . ARG A 1 98 ? 8.671 4.610 3.494 1.00 98.31 98 ARG A C 1
ATOM 720 O O . ARG A 1 98 ? 7.628 5.062 3.932 1.00 98.31 98 ARG A O 1
ATOM 727 N N . GLU A 1 99 ? 9.288 5.120 2.430 1.00 98.31 99 GLU A N 1
ATOM 728 C CA . GLU A 1 99 ? 8.829 6.316 1.709 1.00 98.31 99 GLU A CA 1
ATOM 729 C C . GLU A 1 99 ? 7.373 6.178 1.231 1.00 98.31 99 GLU A C 1
ATOM 731 O O . GLU A 1 99 ? 6.577 7.103 1.382 1.00 98.31 99 GLU A O 1
ATOM 736 N N . GLN A 1 100 ? 6.996 5.011 0.695 1.00 98.50 100 GLN A N 1
ATOM 737 C CA . GLN A 1 100 ? 5.608 4.709 0.324 1.00 98.50 100 GLN A CA 1
ATOM 738 C C . GLN A 1 100 ? 4.652 4.837 1.518 1.00 98.50 100 GLN A C 1
ATOM 740 O O . GLN A 1 100 ? 3.604 5.469 1.400 1.00 98.50 100 GLN A O 1
ATOM 745 N N . ALA A 1 101 ? 5.001 4.235 2.659 1.00 98.56 101 ALA A N 1
ATOM 746 C CA . ALA A 1 101 ? 4.181 4.295 3.865 1.00 98.56 101 ALA A CA 1
ATOM 747 C C . ALA A 1 101 ? 4.130 5.720 4.441 1.00 98.56 101 ALA A C 1
ATOM 749 O O . ALA A 1 101 ? 3.050 6.216 4.749 1.00 98.56 101 ALA A O 1
ATOM 750 N N . ASP A 1 102 ? 5.265 6.410 4.511 1.00 98.62 102 ASP A N 1
ATOM 751 C CA . ASP A 1 102 ? 5.359 7.773 5.030 1.00 98.62 102 ASP A CA 1
ATOM 752 C C . ASP A 1 102 ? 4.522 8.746 4.192 1.00 98.62 102 ASP A C 1
ATOM 754 O O . ASP A 1 102 ? 3.792 9.561 4.752 1.00 98.62 102 ASP A O 1
ATOM 758 N N . ALA A 1 103 ? 4.545 8.625 2.860 1.00 98.69 103 ALA A N 1
ATOM 759 C CA . ALA A 1 103 ? 3.717 9.441 1.972 1.00 98.69 103 ALA A CA 1
ATOM 760 C C . ALA A 1 103 ? 2.214 9.219 2.206 1.00 98.69 103 ALA A C 1
ATOM 762 O O . ALA A 1 103 ? 1.442 10.178 2.262 1.00 98.69 103 ALA A O 1
ATOM 763 N N . LEU A 1 104 ? 1.797 7.961 2.385 1.00 98.69 104 LEU A N 1
ATOM 764 C CA . LEU A 1 104 ? 0.409 7.618 2.695 1.00 98.69 104 LEU A CA 1
ATOM 765 C C . LEU A 1 104 ? -0.017 8.145 4.067 1.00 98.69 104 LEU A C 1
ATOM 767 O O . LEU A 1 104 ? -1.102 8.710 4.201 1.00 98.69 104 LEU A O 1
ATOM 771 N N . SER A 1 105 ? 0.844 7.991 5.073 1.00 98.62 105 SER A N 1
ATOM 772 C CA . SER A 1 105 ? 0.568 8.462 6.428 1.00 98.62 105 SER A CA 1
ATOM 773 C C . SER A 1 105 ? 0.495 9.985 6.490 1.00 98.62 105 SER A C 1
ATOM 775 O O . SER A 1 105 ? -0.429 10.530 7.091 1.00 98.62 105 SER A O 1
ATOM 777 N N . ALA A 1 106 ? 1.407 10.678 5.804 1.00 98.50 106 ALA A N 1
ATOM 778 C CA . ALA A 1 106 ? 1.407 12.133 5.710 1.00 98.50 106 ALA A CA 1
ATOM 779 C C . ALA A 1 106 ? 0.147 12.677 5.020 1.00 98.50 106 ALA A C 1
ATOM 781 O O . ALA A 1 106 ? -0.386 13.693 5.463 1.00 98.50 106 ALA A O 1
ATOM 782 N N . LEU A 1 107 ? -0.342 12.012 3.965 1.00 98.31 107 LEU A N 1
ATOM 783 C CA . LEU A 1 107 ? -1.552 12.438 3.259 1.00 98.31 107 LEU A CA 1
ATOM 784 C C . LEU A 1 107 ? -2.828 12.188 4.075 1.00 98.31 107 LEU A C 1
ATOM 786 O O . LEU A 1 107 ? -3.679 13.069 4.164 1.00 98.31 107 LEU A O 1
ATOM 790 N N . LEU A 1 108 ? -2.978 10.986 4.636 1.00 97.50 108 LEU A N 1
ATOM 791 C CA . LEU A 1 108 ? -4.229 10.565 5.275 1.00 97.50 108 LEU A CA 1
ATOM 792 C C . LEU A 1 108 ? -4.302 10.909 6.768 1.00 97.50 108 LEU A C 1
ATOM 794 O O . LEU A 1 108 ? -5.377 10.839 7.357 1.00 97.50 108 LEU A O 1
ATOM 798 N N . GLY A 1 109 ? -3.178 11.258 7.398 1.00 98.25 109 GLY A N 1
ATOM 799 C CA . GLY A 1 109 ? -3.108 11.531 8.835 1.00 98.25 109 GLY A CA 1
ATOM 800 C C . GLY A 1 109 ? -3.301 10.290 9.715 1.00 98.25 109 GLY A C 1
ATOM 801 O O . GLY A 1 109 ? -3.535 10.425 10.915 1.00 98.25 109 GLY A O 1
ATOM 802 N N . VAL A 1 110 ? -3.205 9.089 9.135 1.00 98.56 110 VAL A N 1
ATOM 803 C CA . VAL A 1 110 ? -3.360 7.799 9.824 1.00 98.56 110 VAL A CA 1
ATOM 804 C C . VAL A 1 110 ? -2.113 6.929 9.656 1.00 98.56 110 VAL A C 1
ATOM 806 O O . VAL A 1 110 ? -1.332 7.153 8.727 1.00 98.56 110 VAL A O 1
ATOM 809 N N . PRO A 1 111 ? -1.879 5.927 10.523 1.00 98.50 111 PRO A N 1
ATOM 810 C CA . PRO A 1 111 ? -0.771 4.997 10.343 1.00 98.50 111 PRO A CA 1
ATOM 811 C C . PRO A 1 111 ? -0.846 4.263 8.999 1.00 98.50 111 PRO A C 1
ATOM 813 O O . PRO A 1 111 ? -1.917 3.813 8.581 1.00 98.50 111 PRO A O 1
ATOM 816 N N . ALA A 1 112 ? 0.307 4.104 8.352 1.00 98.56 112 ALA A N 1
ATOM 817 C CA . ALA A 1 112 ? 0.434 3.427 7.069 1.00 98.56 112 ALA A CA 1
ATOM 818 C C . ALA A 1 112 ? 1.467 2.297 7.121 1.00 98.56 112 ALA A C 1
ATOM 820 O O . ALA A 1 112 ? 2.438 2.349 7.877 1.00 98.56 112 ALA A O 1
ATOM 821 N N . SER A 1 113 ? 1.273 1.273 6.295 1.00 98.12 113 SER A N 1
ATOM 822 C CA . SER A 1 113 ? 2.223 0.173 6.126 1.00 98.12 113 SER A CA 1
ATOM 823 C C . SER A 1 113 ? 2.186 -0.390 4.701 1.00 98.12 113 SER A C 1
ATOM 825 O O . SER A 1 113 ? 1.532 0.144 3.804 1.00 98.12 113 SER A O 1
ATOM 827 N N . SER A 1 114 ? 2.908 -1.482 4.477 1.00 97.88 114 SER A N 1
ATOM 828 C CA . SER A 1 114 ? 2.862 -2.268 3.247 1.00 97.88 114 SER A CA 1
ATOM 829 C C . SER A 1 114 ? 3.098 -3.743 3.548 1.00 97.88 114 SER A C 1
ATOM 831 O O . SER A 1 114 ? 3.626 -4.091 4.607 1.00 97.88 114 SER A O 1
ATOM 833 N N . THR A 1 115 ? 2.785 -4.626 2.598 1.00 95.88 115 THR A N 1
ATOM 834 C CA . THR A 1 115 ? 3.113 -6.059 2.705 1.00 95.88 115 THR A CA 1
ATOM 835 C C . THR A 1 115 ? 4.591 -6.287 3.032 1.00 95.88 115 THR A C 1
ATOM 837 O O . THR A 1 115 ? 4.915 -7.147 3.846 1.00 95.88 115 THR A O 1
ATOM 840 N N . SER A 1 116 ? 5.494 -5.497 2.446 1.00 95.81 116 SER A N 1
ATOM 841 C CA . SER A 1 116 ? 6.940 -5.639 2.666 1.00 95.81 116 SER A CA 1
ATOM 842 C C . SER A 1 116 ? 7.353 -5.286 4.096 1.00 95.81 116 SER A C 1
ATOM 844 O O . SER A 1 116 ? 8.137 -6.009 4.707 1.00 95.81 116 SER A O 1
ATOM 846 N N . LEU A 1 117 ? 6.795 -4.208 4.657 1.00 97.31 117 LEU A N 1
ATOM 847 C CA . LEU A 1 117 ? 7.055 -3.804 6.044 1.00 97.31 117 LEU A CA 1
ATOM 848 C C . LEU A 1 117 ? 6.390 -4.755 7.050 1.00 97.31 117 LEU A C 1
ATOM 850 O O . LEU A 1 117 ? 6.970 -5.074 8.091 1.00 97.31 117 LEU A O 1
ATOM 854 N N . ALA A 1 118 ? 5.198 -5.257 6.719 1.00 95.75 118 ALA A N 1
ATOM 855 C CA . ALA A 1 118 ? 4.515 -6.275 7.506 1.00 95.75 118 ALA A CA 1
ATOM 856 C C . ALA A 1 118 ? 5.322 -7.582 7.560 1.00 95.75 118 ALA A C 1
ATOM 858 O O . ALA A 1 118 ? 5.384 -8.204 8.617 1.00 95.75 118 ALA A O 1
ATOM 859 N N . TYR A 1 119 ? 6.003 -7.961 6.471 1.00 94.44 119 TYR A N 1
ATOM 860 C CA . TYR A 1 119 ? 6.871 -9.140 6.449 1.00 94.44 119 TYR A CA 1
ATOM 861 C C . TYR A 1 119 ? 8.052 -9.007 7.420 1.00 94.44 119 TYR A C 1
ATOM 863 O O . TYR A 1 119 ? 8.310 -9.921 8.196 1.00 94.44 119 TYR A O 1
ATOM 871 N N . LEU A 1 120 ? 8.718 -7.846 7.451 1.00 94.12 120 LEU A N 1
ATOM 872 C CA . LEU A 1 120 ? 9.785 -7.576 8.425 1.00 94.12 120 LEU A CA 1
ATOM 873 C C . LEU A 1 120 ? 9.267 -7.615 9.864 1.00 94.12 120 LEU A C 1
ATOM 875 O O . LEU A 1 120 ? 9.897 -8.205 10.736 1.00 94.12 120 LEU A O 1
ATOM 879 N N . THR A 1 121 ? 8.086 -7.041 10.098 1.00 93.94 121 THR A N 1
ATOM 880 C CA . THR A 1 121 ? 7.438 -7.085 11.415 1.00 93.94 121 THR A CA 1
ATOM 881 C C . THR A 1 121 ? 7.110 -8.523 11.821 1.00 93.94 121 THR A C 1
ATOM 883 O O . THR A 1 121 ? 7.286 -8.888 12.978 1.00 93.94 121 THR A O 1
ATOM 886 N N . ALA A 1 122 ? 6.653 -9.354 10.883 1.00 94.38 122 ALA A N 1
ATOM 887 C CA . ALA A 1 122 ? 6.355 -10.757 11.138 1.00 94.38 122 ALA A CA 1
ATOM 888 C C . ALA A 1 122 ? 7.619 -11.561 11.470 1.00 94.38 122 ALA A C 1
ATOM 890 O O . ALA A 1 122 ? 7.596 -12.322 12.430 1.00 94.38 122 ALA A O 1
ATOM 891 N N . LEU A 1 123 ? 8.720 -11.360 10.736 1.00 95.19 123 LEU A N 1
ATOM 892 C CA . LEU A 1 123 ? 10.005 -12.004 11.034 1.00 95.19 123 LEU A CA 1
ATOM 893 C C . LEU A 1 123 ? 10.489 -11.661 12.446 1.00 95.19 123 LEU A C 1
ATOM 895 O O . LEU A 1 123 ? 10.813 -12.574 13.199 1.00 95.19 123 LEU A O 1
ATOM 899 N N . ALA A 1 124 ? 10.417 -10.384 12.830 1.00 93.06 124 ALA A N 1
ATOM 900 C CA . ALA A 1 124 ? 10.770 -9.934 14.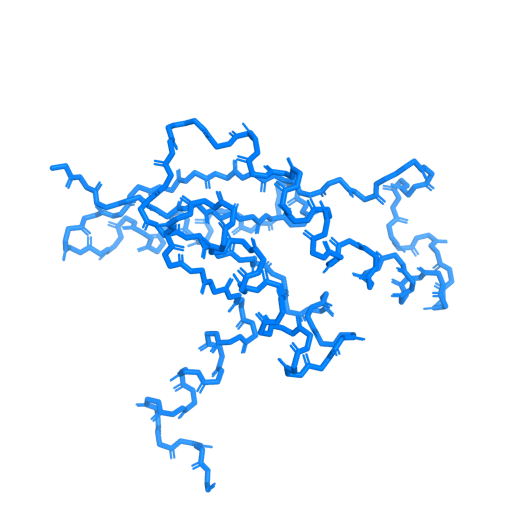175 1.00 93.06 124 ALA A CA 1
ATOM 901 C C . ALA A 1 124 ? 9.876 -10.521 15.276 1.00 93.06 124 ALA A C 1
ATOM 903 O O . ALA A 1 124 ? 10.297 -10.718 16.408 1.00 93.06 124 ALA A O 1
ATOM 904 N N . ARG A 1 125 ? 8.610 -10.818 14.966 1.00 93.69 125 ARG A N 1
ATOM 905 C CA . ARG A 1 125 ? 7.686 -11.466 15.914 1.00 93.69 125 ARG A CA 1
ATOM 906 C C . ARG A 1 125 ? 7.874 -12.973 16.022 1.00 93.69 125 ARG A C 1
ATOM 908 O O . ARG A 1 125 ? 7.356 -13.565 16.964 1.00 93.69 125 ARG A O 1
ATOM 915 N N . LEU A 1 126 ? 8.533 -13.579 15.043 1.00 95.00 126 LEU A N 1
ATOM 916 C CA . LEU A 1 126 ? 8.839 -15.004 15.015 1.00 95.00 126 LEU A CA 1
ATOM 917 C C . LEU A 1 126 ? 10.272 -15.290 15.488 1.00 95.00 126 LEU A C 1
ATOM 919 O O . LEU A 1 126 ? 10.690 -16.442 15.414 1.00 95.00 126 LEU A O 1
ATOM 923 N N . ASP A 1 127 ? 11.002 -14.264 15.943 1.00 89.62 127 ASP A N 1
ATOM 924 C CA . ASP A 1 127 ? 12.423 -14.327 16.301 1.00 89.62 127 ASP A CA 1
ATOM 925 C C . ASP A 1 127 ? 13.289 -14.884 15.147 1.00 89.62 127 ASP A C 1
ATOM 927 O O . ASP A 1 127 ? 14.188 -15.706 15.339 1.00 89.62 127 ASP A O 1
ATOM 931 N N . LEU A 1 128 ? 12.969 -14.476 13.910 1.00 83.31 128 LEU A N 1
ATOM 932 C CA . LEU A 1 128 ? 13.667 -14.872 12.676 1.00 83.31 128 LEU A CA 1
ATOM 933 C C . LEU A 1 128 ? 14.530 -13.742 12.083 1.00 83.31 128 LEU A C 1
ATOM 935 O O . LEU A 1 128 ? 15.100 -13.896 11.000 1.00 83.31 128 LEU A O 1
ATOM 939 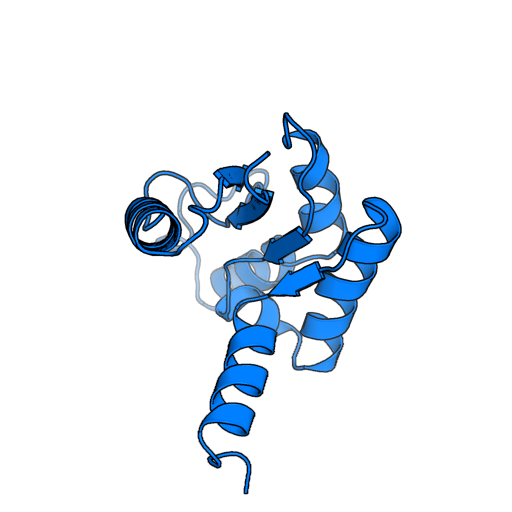N N . ASP A 1 129 ? 14.617 -12.608 12.767 1.00 68.00 129 ASP A N 1
ATOM 940 C CA . ASP A 1 129 ? 15.475 -11.463 12.477 1.00 68.00 129 ASP A CA 1
ATOM 941 C C . ASP A 1 129 ? 16.801 -11.593 13.244 1.00 68.00 129 ASP A C 1
ATOM 943 O O . ASP A 1 129 ? 16.981 -11.034 14.319 1.00 68.00 129 ASP A O 1
ATOM 947 N N . GLY A 1 130 ? 17.706 -12.415 12.705 1.00 57.16 130 GLY A N 1
ATOM 948 C CA . GLY A 1 130 ? 18.999 -12.741 13.326 1.00 57.16 130 GLY A CA 1
ATOM 949 C C . GLY A 1 130 ? 19.889 -11.557 13.698 1.00 57.16 130 GLY A C 1
ATOM 950 O O . GLY A 1 130 ? 19.849 -10.517 13.000 1.00 57.16 130 GLY A O 1
#